Protein AF-A0A645HAE5-F1 (afdb_monomer)

Sequence (134 aa):
MVEYVTSGQFDEKVDAVSSVIDSYVQNDTTSFDGYDAFKTGVEALKTFASLRAESVSGQLDGSIPSTEEEQADSDALIDASVLNLSELGAMGGGNHQGGNDGFGGGGMPSRGDQETMPFGEATSAPGSDDSQNP

pLDDT: mean 76.99, std 26.67, range [28.22, 98.56]

Mean predicted aligned error: 15.04 Å

Organism: NCBI:txid1076179

Structure (mmCIF, N/CA/C/O backbone):
data_AF-A0A645HAE5-F1
#
_entry.id   AF-A0A645HAE5-F1
#
loop_
_atom_site.group_PDB
_atom_site.id
_atom_site.type_symbol
_atom_site.label_atom_id
_atom_site.label_alt_id
_atom_site.label_comp_id
_atom_site.label_asym_id
_atom_site.label_entity_id
_atom_site.label_seq_id
_atom_site.pdbx_PDB_ins_code
_atom_site.Cartn_x
_atom_site.Cartn_y
_atom_site.Cartn_z
_atom_site.occupancy
_atom_site.B_iso_or_equiv
_atom_site.auth_seq_id
_atom_site.auth_comp_id
_atom_site.auth_asym_id
_atom_site.auth_atom_id
_atom_site.pdbx_PDB_model_num
ATOM 1 N N . MET A 1 1 ? 7.232 -12.596 -3.031 1.00 84.44 1 MET A N 1
ATOM 2 C CA . MET A 1 1 ? 6.397 -11.376 -3.082 1.00 84.44 1 MET A CA 1
ATOM 3 C C . MET A 1 1 ? 5.346 -11.506 -4.167 1.00 84.44 1 MET A C 1
ATOM 5 O O . MET A 1 1 ? 4.198 -11.648 -3.788 1.00 84.44 1 MET A O 1
ATOM 9 N N . VAL A 1 2 ? 5.732 -11.518 -5.454 1.00 95.06 2 VAL A N 1
ATOM 10 C CA . VAL A 1 2 ? 4.798 -11.580 -6.599 1.00 95.06 2 VAL A CA 1
ATOM 11 C C . VAL A 1 2 ? 3.753 -12.677 -6.406 1.00 95.06 2 VAL A C 1
ATOM 13 O O . VAL A 1 2 ? 2.587 -12.357 -6.253 1.00 95.06 2 VAL A O 1
ATOM 16 N N . GLU A 1 3 ? 4.179 -13.932 -6.233 1.00 96.44 3 GLU A N 1
ATOM 17 C CA . GLU A 1 3 ? 3.265 -15.065 -6.014 1.00 96.44 3 GLU A CA 1
ATOM 18 C C . GLU A 1 3 ? 2.313 -14.873 -4.820 1.00 96.44 3 GLU A C 1
ATOM 20 O O . GLU A 1 3 ? 1.136 -15.206 -4.900 1.00 96.44 3 GLU A O 1
ATOM 25 N N . TYR A 1 4 ? 2.789 -14.305 -3.710 1.00 97.81 4 TYR A N 1
ATOM 26 C CA . TYR A 1 4 ? 1.968 -14.084 -2.515 1.00 97.81 4 TYR A CA 1
ATOM 27 C C . TYR A 1 4 ? 0.875 -13.027 -2.739 1.00 97.81 4 TYR A C 1
ATOM 29 O O . TYR A 1 4 ? -0.230 -13.173 -2.227 1.00 97.81 4 TYR A O 1
ATOM 37 N N . VAL A 1 5 ? 1.170 -11.990 -3.527 1.00 97.25 5 VAL A N 1
ATOM 38 C CA . VAL A 1 5 ? 0.200 -10.945 -3.882 1.00 97.25 5 VAL A CA 1
ATOM 39 C C . VAL A 1 5 ? -0.757 -11.447 -4.964 1.00 97.25 5 VAL A C 1
ATOM 41 O O . VAL A 1 5 ? -1.967 -11.403 -4.780 1.00 97.25 5 VAL A O 1
ATOM 44 N N . THR A 1 6 ? -0.239 -12.012 -6.059 1.00 94.06 6 THR A N 1
ATOM 45 C CA . THR A 1 6 ? -1.054 -12.429 -7.212 1.00 94.06 6 THR A CA 1
ATOM 46 C C . THR A 1 6 ? -1.904 -13.672 -6.946 1.00 94.06 6 THR A C 1
ATOM 48 O O . THR A 1 6 ? -2.859 -13.919 -7.675 1.00 94.06 6 THR A O 1
ATOM 51 N N . SER A 1 7 ? -1.579 -14.472 -5.923 1.00 96.94 7 SER A N 1
ATOM 52 C CA . SER A 1 7 ? -2.417 -15.603 -5.488 1.00 96.94 7 SER A CA 1
ATOM 53 C C . SER A 1 7 ? -3.624 -15.191 -4.638 1.00 96.94 7 SER A C 1
ATOM 55 O O . SER A 1 7 ? -4.424 -16.056 -4.296 1.00 96.94 7 SER A O 1
ATOM 57 N N . GLY A 1 8 ? -3.754 -13.911 -4.269 1.00 96.69 8 GLY A N 1
ATOM 58 C CA . GLY A 1 8 ? -4.821 -13.408 -3.394 1.00 96.69 8 GLY A CA 1
ATOM 59 C C . GLY A 1 8 ? -4.556 -13.591 -1.895 1.00 96.69 8 GLY A C 1
ATOM 60 O O . GLY A 1 8 ? -5.244 -12.990 -1.076 1.00 96.69 8 GLY A O 1
ATOM 61 N N . GLN A 1 9 ? -3.515 -14.338 -1.508 1.00 98.12 9 GLN A N 1
ATOM 62 C CA . GLN A 1 9 ? -3.178 -14.561 -0.095 1.00 98.12 9 GLN A CA 1
ATOM 63 C C . GLN A 1 9 ? -2.845 -13.258 0.651 1.00 98.12 9 GLN A C 1
ATOM 65 O O . GLN A 1 9 ? -3.113 -13.146 1.848 1.00 98.12 9 GLN A O 1
ATOM 70 N N . PHE A 1 10 ? -2.258 -12.270 -0.034 1.00 98.31 10 PHE A N 1
ATOM 71 C CA . PHE A 1 10 ? -2.036 -10.944 0.543 1.00 98.31 10 PHE A CA 1
ATOM 72 C C . PHE A 1 10 ? -3.355 -10.253 0.907 1.00 98.31 10 PHE A C 1
ATOM 74 O O . PHE A 1 10 ? -3.504 -9.823 2.051 1.00 98.31 10 PHE A O 1
ATOM 81 N N . ASP A 1 11 ? -4.310 -10.200 -0.021 1.00 98.25 11 ASP A N 1
ATOM 82 C CA . ASP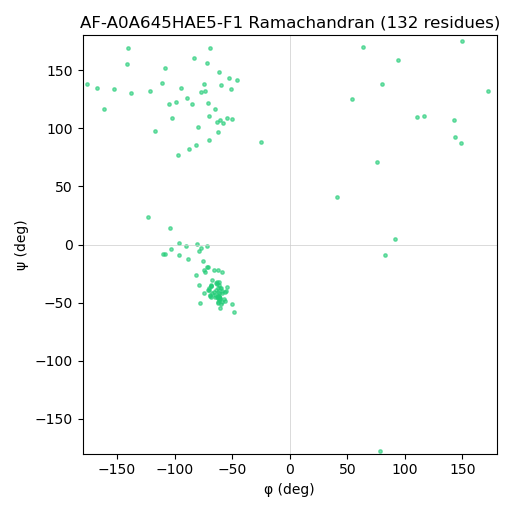 A 1 11 ? -5.610 -9.555 0.184 1.00 98.25 11 ASP A CA 1
ATOM 83 C C . ASP A 1 11 ? -6.390 -10.247 1.302 1.00 98.25 11 ASP A C 1
ATOM 85 O O . ASP A 1 11 ? -6.839 -9.585 2.236 1.00 98.25 11 ASP A O 1
ATOM 89 N N . GLU A 1 12 ? -6.436 -11.583 1.294 1.00 98.56 12 GLU A N 1
ATOM 90 C CA . GLU A 1 12 ? -7.048 -12.375 2.367 1.00 98.56 12 GLU A CA 1
ATOM 91 C C . GLU A 1 12 ? -6.426 -12.061 3.732 1.00 98.56 12 GLU A C 1
ATOM 93 O O . GLU A 1 12 ? -7.121 -11.955 4.747 1.00 98.56 12 GLU A O 1
ATOM 98 N N . LYS A 1 13 ? -5.100 -11.891 3.777 1.00 98.56 13 LYS A N 1
ATOM 99 C CA . LYS A 1 13 ? -4.399 -11.554 5.014 1.00 98.56 13 LYS A CA 1
ATOM 100 C C . LYS A 1 13 ? -4.715 -10.136 5.475 1.00 98.56 13 LYS A C 1
ATOM 102 O O . LYS A 1 13 ? -4.919 -9.938 6.676 1.00 98.56 13 LYS A O 1
ATOM 107 N N . VAL A 1 14 ? -4.740 -9.170 4.558 1.00 98.38 14 VAL A N 1
ATOM 108 C CA . VAL A 1 14 ? -5.104 -7.777 4.844 1.00 98.38 14 VAL A CA 1
ATOM 109 C C . VAL A 1 14 ? -6.540 -7.707 5.351 1.00 98.38 14 VAL A C 1
ATOM 111 O O . VAL A 1 14 ? -6.777 -7.064 6.371 1.00 98.38 14 VAL A O 1
ATOM 114 N N . ASP A 1 15 ? -7.472 -8.424 4.728 1.00 98.44 15 ASP A N 1
ATOM 115 C CA . ASP A 1 15 ? -8.873 -8.481 5.146 1.00 98.44 15 ASP A CA 1
ATOM 116 C C . ASP A 1 15 ? -9.029 -9.128 6.519 1.00 98.44 15 ASP A C 1
ATOM 118 O O . ASP A 1 15 ? -9.709 -8.582 7.390 1.00 98.44 15 ASP A O 1
ATOM 122 N N . ALA A 1 16 ? -8.343 -10.247 6.760 1.00 98.56 16 ALA A N 1
ATOM 123 C CA . ALA A 1 16 ? -8.369 -10.920 8.052 1.00 98.56 16 ALA A CA 1
ATOM 124 C C . ALA A 1 16 ? -7.843 -10.015 9.176 1.00 98.56 16 ALA A C 1
ATOM 126 O O . ALA A 1 16 ? -8.460 -9.920 10.235 1.00 98.56 16 ALA A O 1
ATOM 127 N N . VAL A 1 17 ? -6.714 -9.332 8.959 1.00 98.19 17 VAL A N 1
ATOM 128 C CA . VAL A 1 17 ? -6.145 -8.416 9.960 1.00 98.19 17 VAL A CA 1
ATOM 129 C C . VAL A 1 17 ? -7.039 -7.193 10.150 1.00 98.19 17 VAL A C 1
ATOM 131 O O . VAL A 1 17 ? -7.338 -6.841 11.290 1.00 98.19 17 VAL A O 1
ATOM 134 N N . SER A 1 18 ? -7.514 -6.590 9.060 1.00 97.50 18 SER A N 1
ATOM 135 C CA . SER A 1 18 ? -8.411 -5.430 9.101 1.00 97.50 18 SER A CA 1
ATOM 136 C C . SER A 1 18 ? -9.695 -5.750 9.858 1.00 97.50 18 SER A C 1
ATOM 138 O O . SER A 1 18 ? -10.113 -4.971 10.706 1.00 97.50 18 SER A O 1
ATOM 140 N N . SER A 1 19 ? -10.272 -6.935 9.639 1.00 97.81 19 SER A N 1
ATOM 141 C CA . SER A 1 19 ? -11.458 -7.398 10.360 1.00 97.81 19 SER A CA 1
ATOM 142 C C . SER A 1 19 ? -11.215 -7.591 11.858 1.00 97.81 19 SER A C 1
ATOM 144 O O . SER A 1 19 ? -12.141 -7.389 12.640 1.00 97.81 19 SER A O 1
ATOM 146 N N . VAL A 1 20 ? -10.009 -7.994 12.272 1.00 98.25 20 VAL A N 1
ATOM 147 C CA . VAL A 1 20 ? -9.673 -8.170 13.696 1.00 98.25 20 VAL A CA 1
ATOM 148 C C . VAL A 1 20 ? -9.634 -6.827 14.426 1.00 98.25 20 VAL A C 1
ATOM 150 O O . VAL A 1 20 ? -10.028 -6.758 15.589 1.00 98.25 20 VAL A O 1
ATOM 153 N N . ILE A 1 21 ? -9.174 -5.766 13.759 1.00 96.38 21 ILE A N 1
ATOM 154 C CA . ILE A 1 21 ? -9.031 -4.435 14.366 1.00 96.38 21 ILE A CA 1
ATOM 155 C C . ILE A 1 21 ? -10.213 -3.496 14.096 1.00 96.38 21 ILE A C 1
ATOM 157 O O . ILE A 1 21 ? -10.291 -2.441 14.716 1.00 96.38 21 ILE A O 1
ATOM 161 N N . ASP A 1 22 ? -11.139 -3.875 13.214 1.00 96.62 22 ASP A N 1
ATOM 162 C CA . ASP A 1 22 ? -12.212 -3.021 12.691 1.00 96.62 22 ASP A CA 1
ATOM 163 C C . ASP A 1 22 ? -13.000 -2.290 13.787 1.00 96.62 22 ASP A C 1
ATOM 165 O O . ASP A 1 22 ? -13.093 -1.063 13.780 1.00 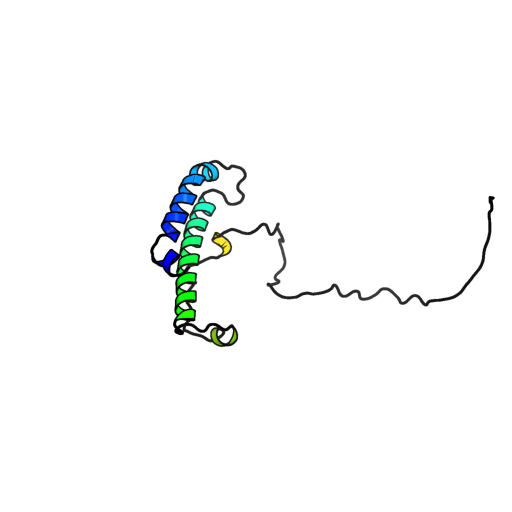96.62 22 ASP A O 1
ATOM 169 N N . SER A 1 23 ? -13.479 -3.027 14.794 1.00 96.25 23 SER A N 1
ATOM 170 C CA . SER A 1 23 ? -14.252 -2.449 15.898 1.00 96.25 23 SER A CA 1
ATOM 171 C C . SER A 1 23 ? -13.418 -1.532 16.790 1.00 96.25 23 SER A C 1
ATOM 173 O O . SER A 1 23 ? -13.944 -0.569 17.343 1.00 96.25 23 SER A O 1
ATOM 175 N N . TYR A 1 24 ? -12.121 -1.798 16.933 1.00 95.00 24 TYR A N 1
ATOM 176 C CA . TYR A 1 24 ? -11.232 -0.942 17.711 1.00 95.00 24 TYR A CA 1
ATOM 177 C C . TYR A 1 24 ? -11.022 0.391 17.000 1.00 95.00 24 TYR A C 1
ATOM 179 O O . TYR A 1 24 ? -11.143 1.430 17.636 1.00 95.00 24 TYR A O 1
ATOM 187 N N . VAL A 1 25 ? -10.796 0.364 15.684 1.00 94.62 25 VAL A N 1
ATOM 188 C CA . VAL A 1 25 ? -10.639 1.580 14.876 1.00 94.62 25 VAL A CA 1
ATOM 189 C C . VAL A 1 25 ? -11.949 2.364 14.804 1.00 94.62 25 VAL A C 1
ATOM 191 O O . VAL A 1 25 ? -11.943 3.583 14.942 1.00 94.62 25 VAL A O 1
ATOM 194 N N . GLN A 1 26 ? -13.087 1.682 14.643 1.00 95.38 26 GLN A N 1
ATOM 195 C CA . GLN A 1 26 ? -14.399 2.328 14.581 1.00 95.38 26 GLN A CA 1
ATOM 196 C C . GLN A 1 26 ? -14.751 3.085 15.870 1.00 95.38 26 GLN A C 1
ATOM 198 O O . GLN A 1 26 ? -15.409 4.123 15.818 1.00 95.38 26 GLN A O 1
ATOM 203 N N . ASN A 1 27 ? -14.330 2.566 17.025 1.00 95.25 27 ASN A N 1
ATOM 204 C CA . ASN A 1 27 ? -14.633 3.152 18.331 1.00 95.25 27 ASN A CA 1
ATOM 205 C C . ASN A 1 27 ? -13.515 4.064 18.866 1.00 95.25 27 ASN A C 1
ATOM 207 O O . ASN A 1 27 ? -13.646 4.599 19.969 1.00 95.25 27 ASN A O 1
ATOM 211 N N . ASP A 1 28 ? -12.425 4.253 18.118 1.00 92.81 28 ASP A N 1
ATOM 212 C CA . ASP A 1 28 ? -11.316 5.107 18.532 1.00 92.81 28 ASP A CA 1
ATOM 213 C C . ASP A 1 28 ? -11.636 6.590 18.293 1.00 92.81 28 ASP A C 1
ATOM 215 O O . ASP A 1 28 ? -11.511 7.120 17.189 1.00 92.81 28 ASP A O 1
ATOM 219 N N . THR A 1 29 ? -12.008 7.293 19.364 1.00 88.94 29 THR A N 1
ATOM 220 C CA . THR A 1 29 ? -12.281 8.739 19.332 1.00 88.94 29 THR A CA 1
ATOM 221 C C . THR A 1 29 ? -11.018 9.605 19.302 1.00 88.94 29 THR A C 1
ATOM 223 O O . THR A 1 29 ? -11.127 10.829 19.294 1.00 88.94 29 THR A O 1
ATOM 226 N N . THR A 1 30 ? -9.830 9.001 19.372 1.00 87.69 30 THR A N 1
ATOM 227 C CA . THR A 1 30 ? -8.531 9.692 19.346 1.00 87.69 30 THR A CA 1
ATOM 228 C C . THR A 1 30 ? -7.818 9.591 17.998 1.00 87.69 30 THR A C 1
ATOM 230 O O . THR A 1 30 ? -6.779 10.225 17.816 1.00 87.69 30 THR A O 1
ATOM 233 N N . SER A 1 31 ? -8.384 8.840 17.048 1.00 84.38 31 SER A N 1
ATOM 234 C CA . SER A 1 31 ? -7.879 8.743 15.678 1.00 84.38 31 SER A CA 1
ATOM 235 C C . SER A 1 31 ? -7.854 10.112 14.988 1.00 84.38 31 SER A C 1
ATOM 237 O O . SER A 1 31 ? -8.800 10.893 15.096 1.00 84.38 31 SER A O 1
ATOM 239 N N . PHE A 1 32 ? -6.772 10.391 14.259 1.00 73.38 32 PHE A N 1
ATOM 240 C CA . PHE A 1 32 ? -6.587 11.651 13.535 1.00 73.38 32 PHE A CA 1
ATOM 241 C C . PHE A 1 32 ? -7.443 11.737 12.262 1.00 73.38 32 PHE A C 1
ATOM 243 O O . PHE A 1 32 ? -8.040 12.781 12.015 1.00 73.38 32 PHE A O 1
ATOM 250 N N . ASP A 1 33 ? -7.539 10.643 11.497 1.00 81.88 33 ASP A N 1
ATOM 251 C CA . ASP A 1 33 ? -8.219 10.610 10.188 1.00 81.88 33 ASP A CA 1
ATOM 252 C C . ASP A 1 33 ? -9.553 9.831 10.207 1.00 81.88 33 ASP A C 1
ATOM 254 O O . ASP A 1 33 ? -10.333 9.879 9.256 1.00 81.88 33 ASP A O 1
ATOM 258 N N . GLY A 1 34 ? -9.861 9.139 11.311 1.00 90.12 34 GLY A N 1
ATOM 259 C CA . GLY A 1 34 ? -11.126 8.428 11.510 1.00 90.12 34 GLY A CA 1
ATOM 260 C C . GLY A 1 34 ? -11.236 7.069 10.799 1.00 90.12 34 GLY A C 1
ATOM 261 O O . GLY A 1 34 ? -10.297 6.567 10.184 1.00 90.12 34 GLY A O 1
ATOM 262 N N . TYR A 1 35 ? -12.408 6.439 10.930 1.00 94.56 35 TYR A N 1
ATOM 263 C CA . TYR A 1 35 ? -12.664 5.072 10.451 1.00 94.56 35 TYR A CA 1
ATOM 264 C C . TYR A 1 35 ? -12.706 4.954 8.920 1.00 94.56 35 TYR A C 1
ATOM 266 O O . TYR A 1 35 ? -12.162 4.002 8.364 1.00 94.56 35 TYR A O 1
ATOM 274 N N . ASP A 1 36 ? -13.294 5.929 8.223 1.00 94.50 36 ASP A N 1
ATOM 275 C CA . ASP A 1 36 ? -13.372 5.898 6.757 1.00 94.50 36 ASP A CA 1
ATOM 276 C C . ASP A 1 36 ? -11.978 5.9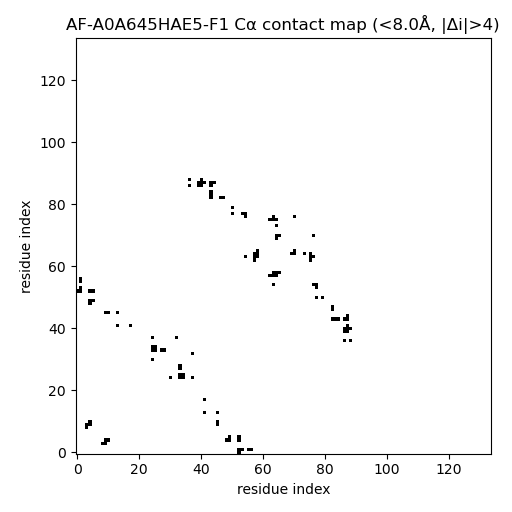70 6.122 1.00 94.50 36 ASP A C 1
ATOM 278 O O . ASP A 1 36 ? -11.691 5.226 5.187 1.00 94.50 36 ASP A O 1
ATOM 282 N N . ALA A 1 37 ? -11.075 6.785 6.679 1.00 93.56 37 ALA A N 1
ATOM 283 C CA . ALA A 1 37 ? -9.688 6.852 6.226 1.00 93.56 37 ALA A CA 1
ATOM 284 C C . ALA A 1 37 ? -8.956 5.516 6.403 1.00 93.56 37 ALA A C 1
ATOM 286 O O . ALA A 1 37 ? -8.199 5.114 5.524 1.00 93.56 37 ALA A O 1
ATOM 287 N N . PHE A 1 38 ? -9.229 4.780 7.485 1.00 94.81 38 PHE A N 1
ATOM 288 C CA . PHE A 1 38 ? -8.721 3.418 7.647 1.00 94.81 38 PHE A CA 1
ATOM 289 C C . PHE A 1 38 ? -9.219 2.486 6.534 1.00 94.81 38 PHE A C 1
ATOM 291 O O . PHE A 1 38 ? -8.415 1.770 5.939 1.00 94.81 38 PHE A O 1
ATOM 298 N N . LYS A 1 39 ? -10.519 2.507 6.210 1.00 96.69 39 LYS A N 1
ATOM 299 C CA . LYS A 1 39 ? -11.076 1.672 5.131 1.00 96.69 39 LYS A CA 1
ATOM 300 C C . LYS A 1 39 ? -10.468 2.025 3.775 1.00 96.69 39 LYS A C 1
ATOM 302 O O . LYS A 1 39 ? -10.069 1.119 3.049 1.00 96.69 39 LYS A O 1
ATOM 307 N N . THR A 1 40 ? -10.340 3.313 3.469 1.00 96.75 40 THR A N 1
ATOM 308 C CA . THR A 1 40 ? -9.677 3.784 2.247 1.00 96.75 40 THR A CA 1
ATOM 309 C C . THR A 1 40 ? -8.213 3.344 2.210 1.00 96.75 40 THR A C 1
ATOM 311 O O . THR A 1 40 ? -7.767 2.798 1.205 1.00 96.75 40 THR A O 1
ATOM 314 N N . GLY A 1 41 ? -7.479 3.481 3.316 1.00 96.19 41 GLY A N 1
ATOM 315 C CA . GLY A 1 41 ? -6.082 3.057 3.406 1.00 96.19 41 GLY A CA 1
ATOM 316 C C . GLY A 1 41 ? -5.882 1.552 3.227 1.00 96.19 41 GLY A C 1
ATOM 317 O O . GLY A 1 41 ? -4.901 1.134 2.614 1.00 96.19 41 GLY A O 1
ATOM 318 N N . VAL A 1 42 ? -6.825 0.726 3.689 1.00 97.62 42 VAL A N 1
ATOM 319 C CA . VAL A 1 42 ? -6.814 -0.727 3.448 1.00 97.62 42 VAL A CA 1
ATOM 320 C C . VAL A 1 42 ? -6.927 -1.044 1.954 1.00 97.62 42 VAL A C 1
ATOM 322 O O . VAL A 1 42 ? -6.162 -1.864 1.447 1.00 97.62 42 VAL A O 1
ATOM 325 N N . GLU A 1 43 ? -7.828 -0.382 1.230 1.00 97.94 43 GLU A N 1
ATOM 326 C CA . GLU A 1 43 ? -7.985 -0.586 -0.218 1.00 97.94 43 GLU A CA 1
ATOM 327 C C . GLU A 1 43 ? -6.801 -0.018 -1.018 1.00 97.94 43 GLU A C 1
ATOM 329 O O . GLU A 1 43 ? -6.298 -0.666 -1.944 1.00 97.94 43 GLU A O 1
ATOM 334 N N . ALA A 1 44 ? -6.277 1.143 -0.615 1.00 97.44 44 ALA A N 1
ATOM 335 C CA . ALA A 1 44 ? -5.065 1.716 -1.192 1.00 97.44 44 ALA A CA 1
ATOM 336 C C . ALA A 1 44 ? -3.853 0.787 -0.996 1.00 97.44 44 ALA A C 1
ATOM 338 O O . ALA A 1 44 ? -3.041 0.628 -1.908 1.00 97.44 44 ALA A O 1
ATOM 339 N N . LEU A 1 45 ? -3.747 0.108 0.154 1.00 97.44 45 LEU A N 1
ATOM 340 C CA . LEU A 1 45 ? -2.672 -0.847 0.439 1.00 97.44 45 LEU A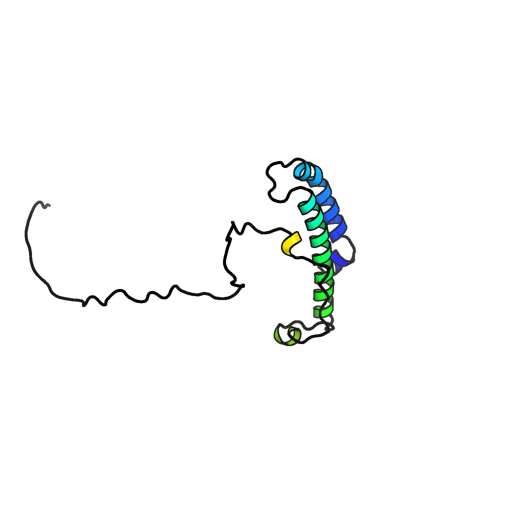 CA 1
ATOM 341 C C . LEU A 1 45 ? -2.723 -2.069 -0.486 1.00 97.44 45 LEU A C 1
ATOM 343 O O . LEU A 1 45 ? -1.682 -2.482 -1.003 1.00 97.44 45 LEU A O 1
ATOM 347 N N . LYS A 1 46 ? -3.916 -2.629 -0.720 1.00 98.00 46 LYS A N 1
ATOM 348 C CA . LYS A 1 46 ? -4.117 -3.729 -1.681 1.00 98.00 46 LYS A CA 1
ATOM 349 C C . LYS A 1 46 ? -3.744 -3.302 -3.095 1.00 98.00 46 LYS A C 1
ATOM 351 O O . LYS A 1 46 ? -2.950 -3.970 -3.758 1.00 98.00 46 LYS A O 1
ATOM 356 N N . THR A 1 47 ? -4.230 -2.135 -3.513 1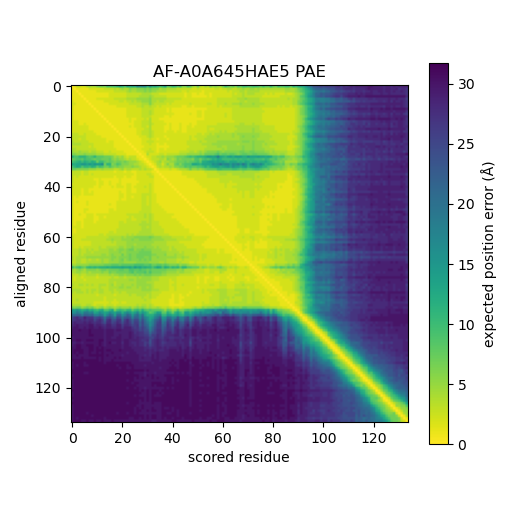.00 98.00 47 THR A N 1
ATOM 357 C CA . THR A 1 47 ? -3.937 -1.558 -4.832 1.00 98.00 47 THR A CA 1
ATOM 358 C C . THR A 1 47 ? -2.435 -1.355 -5.026 1.00 98.00 47 THR A C 1
ATOM 360 O O . THR A 1 47 ? -1.865 -1.823 -6.011 1.00 98.00 47 THR A O 1
ATOM 363 N N . PHE A 1 48 ? -1.763 -0.735 -4.053 1.00 97.69 48 PHE A N 1
ATOM 364 C CA . PHE A 1 48 ? -0.313 -0.558 -4.066 1.00 97.69 48 PHE A CA 1
ATOM 365 C C . PHE A 1 48 ? 0.431 -1.890 -4.192 1.00 97.69 48 PHE A C 1
ATOM 367 O O . PHE A 1 48 ? 1.326 -2.020 -5.029 1.00 97.69 48 PHE A O 1
ATOM 374 N N . ALA A 1 49 ? 0.072 -2.888 -3.378 1.00 97.75 49 ALA A N 1
ATOM 375 C CA . ALA A 1 49 ? 0.733 -4.186 -3.401 1.00 97.75 49 ALA A CA 1
ATOM 376 C C . ALA A 1 49 ? 0.583 -4.874 -4.765 1.00 97.75 49 ALA A C 1
ATOM 378 O O . ALA A 1 49 ? 1.570 -5.407 -5.278 1.00 97.75 49 ALA A O 1
ATOM 379 N N . SER A 1 50 ? -0.610 -4.810 -5.365 1.00 97.75 50 SER A N 1
ATOM 380 C CA . SER A 1 50 ? -0.890 -5.353 -6.698 1.00 97.75 50 SER A CA 1
ATOM 381 C C . SER A 1 50 ? -0.031 -4.689 -7.775 1.00 97.75 50 SER A C 1
ATOM 383 O O . SER A 1 50 ? 0.727 -5.375 -8.463 1.00 97.75 50 SER A O 1
ATOM 385 N N . LEU A 1 51 ? -0.067 -3.354 -7.870 1.00 97.88 51 LEU A N 1
ATOM 386 C CA . LEU A 1 51 ? 0.728 -2.599 -8.848 1.00 97.88 51 LEU A CA 1
ATOM 387 C C . LEU A 1 51 ? 2.228 -2.842 -8.656 1.00 97.88 51 LEU A C 1
ATOM 389 O O . LEU A 1 51 ? 2.992 -2.965 -9.616 1.00 97.88 51 LEU A O 1
ATOM 393 N N . ARG A 1 52 ? 2.678 -2.965 -7.401 1.00 97.12 52 ARG A N 1
ATOM 394 C CA . ARG A 1 52 ? 4.083 -3.250 -7.125 1.00 97.12 52 ARG A CA 1
ATOM 395 C C . ARG A 1 52 ? 4.465 -4.671 -7.522 1.00 97.12 52 ARG A C 1
ATOM 397 O O . ARG A 1 52 ? 5.573 -4.857 -8.018 1.00 97.12 52 ARG A O 1
ATOM 404 N N . ALA A 1 53 ? 3.596 -5.658 -7.325 1.00 97.94 53 ALA A N 1
ATOM 405 C CA . ALA A 1 53 ? 3.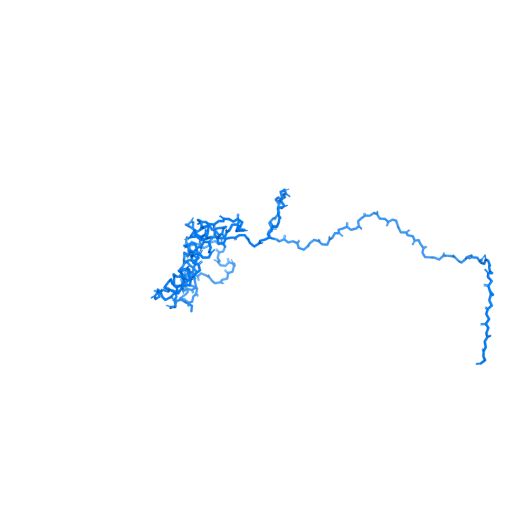842 -7.020 -7.787 1.00 97.94 53 ALA A CA 1
ATOM 406 C C . ALA A 1 53 ? 3.967 -7.078 -9.317 1.00 97.94 53 ALA A C 1
ATOM 408 O O . ALA A 1 53 ? 4.877 -7.741 -9.809 1.00 97.94 53 ALA A O 1
ATOM 409 N N . GLU A 1 54 ? 3.128 -6.339 -10.047 1.00 97.31 54 GLU A N 1
ATOM 410 C CA . GLU A 1 54 ? 3.211 -6.202 -11.506 1.00 97.31 54 GLU A CA 1
ATOM 411 C C . GLU A 1 54 ? 4.536 -5.556 -11.938 1.00 97.31 54 GLU A C 1
ATOM 413 O O . GLU A 1 54 ? 5.284 -6.130 -12.729 1.00 97.31 54 GLU A O 1
ATOM 418 N N . SER A 1 55 ? 4.893 -4.427 -11.317 1.00 97.38 55 SER A N 1
ATOM 419 C CA . SER A 1 55 ? 6.168 -3.738 -11.544 1.00 97.38 55 SER A CA 1
ATOM 420 C C . SER A 1 55 ? 7.382 -4.641 -11.277 1.00 97.38 55 SER A C 1
ATOM 422 O O . SER A 1 55 ? 8.297 -4.698 -12.095 1.00 97.38 55 SER A O 1
ATOM 424 N N . VAL A 1 56 ? 7.398 -5.372 -10.153 1.00 97.50 56 VAL A N 1
ATOM 425 C CA . VAL A 1 56 ? 8.479 -6.318 -9.823 1.00 97.50 56 VAL A CA 1
ATOM 426 C C . VAL A 1 56 ? 8.511 -7.482 -10.808 1.00 97.50 56 VAL A C 1
ATOM 428 O O . VAL A 1 56 ? 9.596 -7.900 -11.197 1.00 97.50 56 VAL A O 1
ATOM 431 N N . SER A 1 57 ? 7.354 -8.014 -11.208 1.00 97.62 57 SER A N 1
ATOM 432 C CA . SER A 1 57 ? 7.293 -9.108 -12.179 1.00 97.62 57 SER A CA 1
ATOM 433 C C . SER A 1 57 ? 7.931 -8.693 -13.502 1.00 97.62 57 SER A C 1
ATOM 435 O O . SER A 1 57 ? 8.859 -9.363 -13.946 1.00 97.62 57 SER A O 1
ATOM 437 N N . GLY A 1 58 ? 7.522 -7.546 -14.053 1.00 97.38 58 GLY A N 1
ATOM 438 C CA . GLY A 1 58 ? 8.071 -7.038 -15.310 1.00 97.38 58 GLY A CA 1
ATOM 439 C C . GLY A 1 58 ? 9.566 -6.712 -15.236 1.00 97.38 58 GLY A C 1
ATOM 440 O O . GLY A 1 58 ? 10.306 -6.891 -16.197 1.00 97.38 58 GLY A O 1
ATOM 441 N N . GLN A 1 59 ? 10.059 -6.280 -14.072 1.00 97.75 59 GLN A N 1
ATOM 442 C CA . GLN A 1 59 ? 11.498 -6.078 -13.858 1.00 97.75 59 GLN A CA 1
ATOM 443 C C . GLN A 1 59 ? 12.279 -7.401 -13.857 1.00 97.75 59 GLN A C 1
ATOM 445 O O . GLN A 1 59 ? 13.422 -7.444 -14.304 1.00 97.75 59 GLN A O 1
ATOM 450 N N . LEU A 1 60 ? 11.683 -8.480 -13.341 1.00 97.19 60 LEU A N 1
ATOM 451 C CA . LEU A 1 60 ? 12.317 -9.798 -13.269 1.00 97.19 60 LEU A CA 1
ATOM 452 C C . LEU A 1 60 ? 12.294 -10.542 -14.608 1.00 97.19 60 LEU A C 1
ATOM 454 O O . LEU A 1 60 ? 13.234 -11.282 -14.897 1.00 97.19 60 LEU A O 1
ATOM 458 N N . ASP A 1 61 ? 11.233 -10.379 -15.399 1.00 96.69 61 ASP A N 1
ATOM 459 C CA . ASP A 1 61 ? 11.112 -11.001 -16.723 1.00 96.69 61 ASP A CA 1
ATOM 460 C C . ASP A 1 61 ? 11.702 -10.147 -17.864 1.00 96.69 61 ASP A C 1
ATOM 462 O O . ASP A 1 61 ? 11.945 -10.664 -18.957 1.00 96.69 61 ASP A O 1
ATOM 466 N N . GLY A 1 62 ? 12.013 -8.877 -17.586 1.00 97.19 62 GLY A N 1
ATOM 467 C CA . GLY A 1 62 ? 12.658 -7.943 -18.504 1.00 97.19 62 GLY A CA 1
ATOM 468 C C . GLY A 1 62 ? 11.694 -7.102 -19.344 1.00 97.19 62 GLY A C 1
ATOM 469 O O . GLY A 1 62 ? 12.159 -6.357 -20.205 1.00 97.19 62 GLY A O 1
ATOM 470 N N . SER A 1 63 ? 10.378 -7.189 -19.123 1.00 97.75 63 SER A N 1
ATOM 471 C CA . SER A 1 63 ? 9.398 -6.334 -19.799 1.00 97.75 63 SER A CA 1
ATOM 472 C C . SER A 1 63 ? 9.382 -4.893 -19.277 1.00 97.75 63 SER A C 1
ATOM 474 O O . SER A 1 63 ? 8.916 -4.005 -19.986 1.00 97.75 63 SER A O 1
ATOM 476 N N . ILE A 1 64 ? 9.872 -4.654 -18.054 1.00 98.25 64 ILE A N 1
ATOM 477 C CA . ILE A 1 64 ? 9.973 -3.331 -17.425 1.00 98.25 64 ILE A CA 1
ATOM 478 C C . ILE A 1 64 ? 11.442 -3.053 -17.085 1.00 98.25 64 ILE A C 1
ATOM 480 O O . ILE A 1 64 ? 12.095 -3.901 -16.472 1.00 98.25 64 ILE A O 1
ATOM 484 N N . PRO A 1 65 ? 11.978 -1.867 -17.419 1.00 97.75 65 PRO A N 1
ATOM 485 C CA . PRO A 1 65 ? 13.340 -1.505 -17.046 1.00 97.75 65 PRO A CA 1
ATOM 486 C C . PRO A 1 65 ? 13.543 -1.477 -15.527 1.00 97.75 65 PRO A C 1
ATOM 488 O O . PRO A 1 65 ? 12.634 -1.156 -14.758 1.00 97.75 65 PRO A O 1
ATOM 491 N N . SER A 1 66 ? 14.754 -1.806 -15.076 1.00 96.81 66 SER A N 1
ATOM 492 C CA . SER A 1 66 ? 15.062 -1.990 -13.645 1.00 96.81 66 SER A CA 1
ATOM 493 C C . SER A 1 66 ? 15.955 -0.899 -13.052 1.00 96.81 66 SER A C 1
ATOM 495 O O . SER A 1 66 ? 16.125 -0.848 -11.833 1.00 96.81 66 SER A O 1
ATOM 497 N N . THR A 1 67 ? 16.499 -0.016 -13.891 1.00 96.50 67 THR A N 1
ATOM 498 C CA . THR A 1 67 ? 17.357 1.099 -13.478 1.00 96.50 67 THR A CA 1
ATOM 499 C C . THR A 1 67 ? 16.639 2.437 -13.632 1.00 96.50 67 THR A C 1
ATOM 501 O O . THR A 1 67 ? 15.771 2.590 -14.488 1.00 96.50 67 THR A O 1
ATOM 504 N N . GLU A 1 68 ? 17.006 3.419 -12.808 1.00 96.31 68 GLU A N 1
ATOM 505 C CA . GLU A 1 68 ? 16.412 4.763 -12.856 1.00 96.31 68 GLU A CA 1
ATOM 506 C C . GLU A 1 68 ? 16.601 5.429 -14.227 1.00 96.31 68 GLU A C 1
ATOM 508 O O . GLU A 1 68 ? 15.671 6.040 -14.748 1.00 96.31 68 GLU A O 1
ATOM 513 N N . GLU A 1 69 ? 17.781 5.262 -14.835 1.00 97.38 69 GLU A N 1
ATOM 514 C CA . GLU A 1 69 ? 18.101 5.812 -16.158 1.00 97.38 69 GLU A CA 1
ATOM 515 C C . GLU A 1 69 ? 17.174 5.250 -17.242 1.00 97.38 69 GLU A C 1
ATOM 517 O O . GLU A 1 69 ? 16.622 6.003 -18.037 1.00 97.38 69 GLU A O 1
ATOM 522 N N . GLU A 1 70 ? 16.944 3.935 -17.244 1.00 95.88 70 GLU A N 1
ATOM 523 C CA . GLU A 1 70 ? 16.077 3.288 -18.231 1.00 95.88 70 GLU A CA 1
ATOM 524 C C . GLU A 1 70 ? 14.582 3.563 -17.989 1.00 95.88 70 GLU A C 1
ATOM 526 O O . GLU A 1 70 ? 13.783 3.454 -18.916 1.00 95.88 70 GLU A O 1
ATOM 531 N N . GLN A 1 71 ? 14.184 3.888 -16.756 1.00 96.88 71 GLN A N 1
ATOM 532 C CA . GLN A 1 71 ? 12.789 4.168 -16.402 1.00 96.88 71 GLN A CA 1
ATOM 533 C C . GLN A 1 71 ? 12.355 5.599 -16.738 1.00 96.88 71 GLN A C 1
ATOM 535 O O . GLN A 1 71 ? 11.165 5.813 -16.955 1.00 96.88 71 GLN A O 1
ATOM 540 N N . ALA A 1 72 ? 13.284 6.560 -16.791 1.00 96.00 72 ALA A N 1
ATOM 541 C CA . ALA A 1 72 ? 12.976 7.987 -16.927 1.00 96.00 72 ALA A CA 1
ATOM 542 C C . ALA A 1 72 ? 12.092 8.328 -18.145 1.00 96.00 72 ALA A C 1
ATOM 544 O O . ALA A 1 72 ? 11.213 9.179 -18.031 1.00 96.00 72 ALA A O 1
ATOM 545 N N . ASP A 1 73 ? 12.288 7.626 -19.266 1.00 92.38 73 ASP A N 1
ATOM 546 C CA . ASP A 1 73 ? 11.577 7.848 -20.534 1.00 92.38 73 ASP A CA 1
ATOM 547 C C . ASP A 1 73 ? 10.842 6.582 -21.029 1.00 92.38 73 ASP A C 1
ATOM 549 O O . ASP A 1 73 ? 10.619 6.399 -22.227 1.00 92.38 73 ASP A O 1
ATOM 553 N N . SER A 1 74 ? 10.511 5.652 -20.125 1.00 94.31 74 SER A N 1
ATOM 554 C CA . SER A 1 74 ? 9.906 4.372 -20.503 1.00 94.31 74 SER A CA 1
ATOM 555 C C . SER A 1 74 ? 8.379 4.428 -20.562 1.00 94.31 74 SER A C 1
ATOM 557 O O . SER A 1 74 ? 7.720 4.695 -19.561 1.00 94.31 74 SER A O 1
ATOM 559 N N . ASP A 1 75 ? 7.810 4.019 -21.696 1.00 96.06 75 ASP A N 1
ATOM 560 C CA . ASP A 1 75 ? 6.369 3.757 -21.835 1.00 96.06 75 ASP A CA 1
ATOM 561 C C . ASP A 1 75 ? 5.950 2.375 -21.283 1.00 96.06 75 ASP A C 1
ATOM 563 O O . ASP A 1 75 ? 4.783 1.998 -21.363 1.00 96.06 75 ASP A O 1
ATOM 567 N N . ALA A 1 76 ? 6.892 1.586 -20.749 1.00 96.56 76 ALA A N 1
ATOM 568 C CA . ALA A 1 76 ? 6.632 0.239 -20.231 1.00 96.56 76 ALA A CA 1
ATOM 569 C C . ALA A 1 76 ? 6.256 0.216 -18.736 1.00 96.56 76 ALA A C 1
ATOM 571 O O . ALA A 1 76 ? 6.038 -0.857 -18.178 1.00 96.56 76 ALA A O 1
ATOM 572 N N . LEU A 1 77 ? 6.222 1.372 -18.062 1.00 97.44 77 LEU A N 1
ATOM 573 C CA . LEU A 1 77 ? 5.910 1.448 -16.635 1.00 97.44 77 LEU A CA 1
ATOM 574 C C . LEU A 1 77 ? 4.428 1.170 -16.353 1.00 97.44 77 LEU A C 1
ATOM 576 O O . LEU A 1 77 ? 3.557 1.367 -17.196 1.00 97.44 77 LEU A O 1
ATOM 580 N N . ILE A 1 78 ? 4.150 0.741 -15.123 1.00 97.44 78 ILE A N 1
ATOM 581 C CA . ILE A 1 78 ? 2.786 0.484 -14.660 1.00 97.44 78 ILE A CA 1
ATOM 582 C C . ILE A 1 78 ? 2.057 1.808 -14.419 1.00 97.44 78 ILE A C 1
ATOM 584 O O . ILE A 1 78 ? 2.577 2.692 -13.734 1.00 97.44 78 ILE A O 1
ATOM 588 N N . ASP A 1 79 ? 0.833 1.921 -14.935 1.00 96.12 79 ASP A N 1
ATOM 589 C CA . ASP A 1 79 ? -0.057 3.042 -14.637 1.00 96.12 79 ASP A CA 1
ATOM 590 C C . ASP A 1 79 ? -0.546 2.965 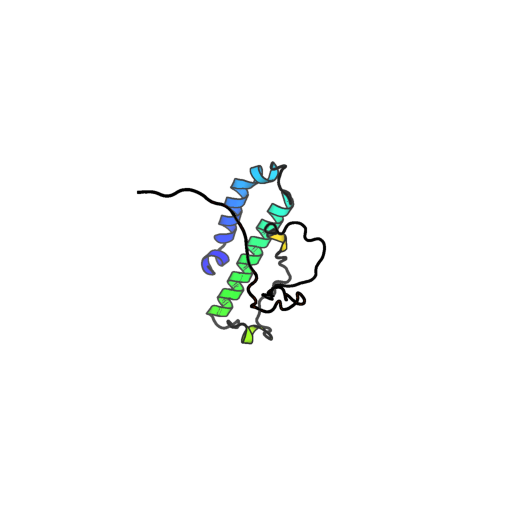-13.183 1.00 96.12 79 ASP A C 1
ATOM 592 O O . ASP A 1 79 ? -1.328 2.093 -12.806 1.00 96.12 79 ASP A O 1
ATOM 596 N N . ALA A 1 80 ? -0.080 3.905 -12.363 1.00 95.94 80 ALA A N 1
ATOM 597 C CA . ALA A 1 80 ? -0.459 4.035 -10.961 1.00 95.94 80 ALA A CA 1
ATOM 598 C C . ALA A 1 80 ? -1.445 5.188 -10.707 1.00 95.94 80 ALA A C 1
ATOM 600 O O . ALA A 1 80 ? -1.646 5.567 -9.556 1.00 95.94 80 ALA A O 1
ATOM 601 N N . SER A 1 81 ? -2.072 5.757 -11.745 1.00 95.88 81 SER A N 1
ATOM 602 C CA . SER A 1 81 ? -2.983 6.910 -11.622 1.00 95.88 81 SER A CA 1
ATOM 603 C C . SER A 1 81 ? -4.193 6.662 -10.713 1.00 95.88 81 SER A C 1
ATOM 605 O O . SER A 1 81 ? -4.753 7.606 -10.156 1.00 95.88 81 SER A O 1
ATOM 607 N N . VAL A 1 82 ? -4.573 5.396 -10.526 1.00 94.75 82 VAL A N 1
ATOM 608 C CA . VAL A 1 82 ? -5.647 4.966 -9.619 1.00 94.75 82 VAL A CA 1
ATOM 609 C C . VAL A 1 82 ? -5.255 5.005 -8.139 1.00 94.75 82 VAL A C 1
ATOM 611 O O . VAL A 1 82 ? -6.127 4.900 -7.283 1.00 94.75 82 VAL A O 1
ATOM 614 N N . LEU A 1 83 ? -3.961 5.124 -7.827 1.00 95.88 83 LEU A N 1
ATOM 615 C CA . LEU A 1 83 ? -3.436 5.064 -6.469 1.00 95.88 83 LEU A CA 1
ATOM 616 C C . LEU A 1 83 ? -3.058 6.458 -5.972 1.00 95.88 83 LEU A C 1
ATOM 618 O O . LEU A 1 83 ? -2.151 7.101 -6.500 1.00 95.88 83 LEU A O 1
ATOM 622 N N . ASN A 1 84 ? -3.674 6.880 -4.870 1.00 94.75 84 ASN A N 1
ATOM 623 C CA . ASN A 1 84 ? -3.221 8.041 -4.122 1.00 94.75 84 ASN A CA 1
ATOM 624 C C . ASN A 1 84 ? -2.458 7.600 -2.863 1.00 94.75 84 ASN A C 1
ATOM 626 O O . ASN A 1 84 ? -3.045 7.130 -1.893 1.00 94.75 84 ASN A O 1
ATOM 630 N N . LEU A 1 85 ? -1.135 7.796 -2.846 1.00 93.12 85 LEU A N 1
ATOM 631 C CA . LEU A 1 85 ? -0.292 7.376 -1.718 1.00 93.12 85 LEU A CA 1
ATOM 632 C C . LEU A 1 85 ? -0.638 8.074 -0.395 1.00 93.12 85 LEU A C 1
ATOM 634 O O . LEU A 1 85 ? -0.337 7.521 0.660 1.00 93.12 85 LEU A O 1
ATOM 638 N N . SER A 1 86 ? -1.287 9.245 -0.418 1.00 92.06 86 SER A N 1
ATOM 639 C CA . SER A 1 86 ? -1.721 9.905 0.820 1.00 92.06 86 SER A CA 1
ATOM 640 C C . SER A 1 86 ? -2.795 9.110 1.570 1.00 92.06 86 SER A C 1
ATOM 642 O O . SER A 1 86 ? -2.962 9.298 2.770 1.00 92.06 86 SER A O 1
ATOM 644 N N . GLU A 1 87 ? -3.527 8.230 0.881 1.00 93.56 87 GLU A N 1
ATOM 645 C CA . GLU A 1 87 ? -4.573 7.386 1.475 1.00 93.56 87 GLU A CA 1
ATOM 646 C C . GLU A 1 87 ? -4.006 6.288 2.379 1.00 93.56 87 GLU A C 1
ATOM 648 O O . GLU A 1 87 ? -4.704 5.804 3.263 1.00 93.56 87 GLU A O 1
ATOM 653 N N . LEU A 1 88 ? -2.720 5.945 2.235 1.00 91.94 88 LEU A N 1
ATOM 654 C CA . LEU A 1 88 ? -2.009 5.051 3.160 1.00 91.94 88 LEU A CA 1
ATOM 655 C C . LEU A 1 88 ? -1.715 5.709 4.522 1.00 91.94 88 LEU A C 1
ATOM 657 O O . LEU A 1 88 ? -1.148 5.069 5.410 1.00 91.94 88 LEU A O 1
ATOM 661 N N . GLY A 1 89 ? -2.105 6.974 4.686 1.00 84.88 89 GLY A N 1
ATOM 662 C CA . GLY A 1 89 ? -1.867 7.787 5.866 1.00 84.88 89 GLY A CA 1
ATOM 663 C C . GLY A 1 89 ? -0.598 8.628 5.750 1.00 84.88 89 GLY A C 1
ATOM 664 O O . GLY A 1 89 ? 0.326 8.339 4.988 1.00 84.88 89 GLY A O 1
ATOM 665 N N . ALA A 1 90 ? -0.540 9.689 6.549 1.00 75.62 90 ALA A N 1
ATOM 666 C CA . ALA A 1 90 ? 0.653 10.507 6.701 1.00 75.62 90 ALA A CA 1
ATOM 667 C C . ALA A 1 90 ? 1.393 10.089 7.976 1.00 75.62 90 ALA A C 1
ATOM 669 O O . ALA A 1 90 ? 0.852 10.162 9.079 1.00 75.62 90 ALA A O 1
ATOM 670 N N . MET A 1 91 ? 2.662 9.690 7.863 1.00 65.31 91 MET A N 1
ATOM 671 C CA . MET A 1 91 ? 3.515 9.541 9.043 1.00 65.31 91 MET A CA 1
ATOM 672 C C . MET A 1 91 ? 3.833 10.925 9.614 1.00 65.31 91 MET A C 1
ATOM 674 O O . MET A 1 91 ? 4.818 11.534 9.219 1.00 65.31 91 MET A O 1
ATOM 678 N N . GLY A 1 92 ? 2.989 11.419 10.526 1.00 55.56 92 GLY A N 1
ATOM 679 C CA . GLY A 1 92 ? 3.337 12.391 11.569 1.00 55.56 92 GLY A CA 1
ATOM 680 C C . GLY A 1 92 ? 4.260 13.545 11.162 1.00 55.56 92 GLY A C 1
ATOM 681 O O . GLY A 1 92 ? 5.145 13.913 11.931 1.00 55.56 92 GLY A O 1
ATOM 682 N N . GLY A 1 93 ? 4.076 14.125 9.978 1.00 47.28 93 GLY A N 1
ATOM 683 C CA . GLY A 1 93 ? 4.665 15.407 9.624 1.00 47.28 93 GLY A CA 1
ATOM 684 C C . GLY A 1 93 ? 3.781 16.483 10.226 1.00 47.28 93 GLY A C 1
ATOM 685 O O . GLY A 1 93 ? 2.847 16.934 9.570 1.00 47.28 93 GLY A O 1
ATOM 686 N N . GLY A 1 94 ? 4.014 16.830 11.496 1.00 41.31 94 GLY A N 1
ATOM 687 C CA . GLY A 1 94 ? 3.262 17.885 12.175 1.00 41.31 94 GLY A CA 1
ATOM 688 C C . GLY A 1 94 ? 3.140 19.125 11.292 1.00 41.31 94 GLY A C 1
ATOM 689 O O . GLY A 1 94 ? 4.091 19.449 10.584 1.00 41.31 94 GLY A O 1
ATOM 690 N N . ASN A 1 95 ? 1.971 19.769 11.328 1.00 41.69 95 ASN A N 1
ATOM 691 C CA . ASN A 1 95 ? 1.620 21.007 10.631 1.00 41.69 95 ASN A CA 1
ATOM 692 C C . ASN A 1 95 ? 2.827 21.901 10.294 1.00 41.69 95 ASN A C 1
ATOM 694 O O . ASN A 1 95 ? 3.141 22.835 11.029 1.00 41.69 95 ASN A O 1
ATOM 698 N N . HIS A 1 96 ? 3.444 21.685 9.136 1.00 40.22 96 HIS A N 1
ATOM 699 C CA . HIS A 1 96 ? 4.205 22.721 8.455 1.00 40.22 96 HIS A CA 1
ATOM 700 C C . HIS A 1 96 ? 3.262 23.303 7.415 1.00 40.22 96 HIS A C 1
ATOM 702 O O . HIS A 1 96 ? 3.282 22.984 6.229 1.00 40.22 96 HIS A O 1
ATOM 708 N N . GLN A 1 97 ? 2.355 24.137 7.920 1.00 46.38 97 GLN A N 1
ATOM 709 C CA . GLN A 1 97 ? 1.642 25.094 7.101 1.00 46.38 97 GLN A CA 1
ATOM 710 C C . GLN A 1 97 ? 2.701 26.045 6.516 1.00 46.38 97 GLN A C 1
ATOM 712 O O . GLN A 1 97 ? 3.137 26.979 7.182 1.00 46.38 97 GLN A O 1
ATOM 717 N N . GLY A 1 98 ? 3.134 25.778 5.284 1.00 42.53 98 GLY A N 1
ATOM 718 C CA . GLY A 1 98 ? 3.940 26.696 4.479 1.00 42.53 98 GLY A CA 1
ATOM 719 C C . GLY A 1 98 ? 5.336 26.181 4.143 1.00 42.53 98 GLY A C 1
ATOM 720 O O . GLY A 1 98 ? 6.216 26.154 4.994 1.00 42.53 98 GLY A O 1
ATOM 721 N N . GLY A 1 99 ? 5.543 25.863 2.866 1.00 34.78 99 GLY A N 1
ATOM 722 C CA . GLY A 1 99 ? 6.873 25.664 2.298 1.00 34.78 99 GLY A CA 1
ATOM 723 C C . GLY A 1 99 ? 6.892 24.556 1.262 1.00 34.78 99 GLY A C 1
ATOM 724 O O . GLY A 1 99 ? 7.059 23.393 1.596 1.00 34.78 99 GLY A O 1
ATOM 725 N N . ASN A 1 100 ? 6.707 24.936 0.001 1.00 50.28 100 ASN A N 1
ATOM 726 C CA . ASN A 1 100 ? 7.197 24.179 -1.143 1.00 50.28 100 ASN A CA 1
ATOM 727 C C . ASN A 1 100 ? 8.675 23.860 -0.912 1.00 50.28 100 ASN A C 1
ATOM 729 O O . ASN A 1 100 ? 9.448 24.796 -1.026 1.00 50.28 100 ASN A O 1
ATOM 733 N N . ASP A 1 101 ? 9.035 22.610 -0.618 1.00 40.19 101 ASP A N 1
ATOM 734 C CA . ASP A 1 101 ? 10.361 22.049 -0.895 1.00 40.19 101 ASP A CA 1
ATOM 735 C C . ASP A 1 101 ? 10.284 20.518 -0.861 1.00 40.19 101 ASP A C 1
ATOM 737 O O . ASP A 1 101 ? 9.924 19.894 0.138 1.00 40.19 101 ASP A O 1
ATOM 741 N N . GLY A 1 102 ? 10.557 19.925 -2.021 1.00 37.50 102 GLY A N 1
ATOM 742 C CA . GLY A 1 102 ? 10.547 18.490 -2.241 1.00 37.50 102 GLY A CA 1
ATOM 743 C C . GLY A 1 102 ? 11.688 17.760 -1.537 1.00 37.50 102 GLY A C 1
ATOM 744 O O . GLY A 1 102 ? 12.651 18.338 -1.037 1.00 37.50 102 GLY A O 1
ATOM 745 N N . PHE A 1 103 ? 11.567 16.435 -1.545 1.00 38.84 103 PHE A N 1
ATOM 746 C CA . PHE A 1 103 ? 12.615 15.504 -1.158 1.00 38.84 103 PHE A CA 1
ATOM 747 C C . PHE A 1 103 ? 13.897 15.769 -1.960 1.00 38.84 103 PHE A C 1
ATOM 749 O O . PHE A 1 103 ? 13.966 15.464 -3.147 1.00 38.84 103 PHE A O 1
ATOM 756 N N . GLY A 1 104 ? 14.925 16.297 -1.296 1.00 37.28 104 GLY A N 1
ATOM 757 C CA . GLY A 1 104 ? 16.274 16.378 -1.849 1.00 37.28 104 GLY A CA 1
ATOM 758 C C . GLY A 1 104 ? 16.994 17.662 -1.470 1.00 37.28 104 GLY A C 1
ATOM 759 O O . GLY A 1 104 ? 16.728 18.720 -2.025 1.00 37.28 104 GLY A O 1
ATOM 760 N N . GLY A 1 105 ? 17.970 17.560 -0.569 1.00 33.03 105 GLY A N 1
ATOM 761 C CA . GLY A 1 105 ? 18.930 18.641 -0.369 1.00 33.03 105 GLY A CA 1
ATOM 762 C C . GLY A 1 105 ? 19.430 18.736 1.056 1.00 33.03 105 GLY A C 1
ATOM 763 O O . GLY A 1 105 ? 18.912 19.506 1.857 1.00 33.03 105 GLY A O 1
ATOM 764 N N . GLY A 1 106 ? 20.488 17.986 1.365 1.00 44.56 106 GLY A N 1
ATOM 765 C CA . GLY A 1 106 ? 21.340 18.314 2.500 1.00 44.56 106 GLY A CA 1
ATOM 766 C C . GLY A 1 106 ? 21.893 19.728 2.3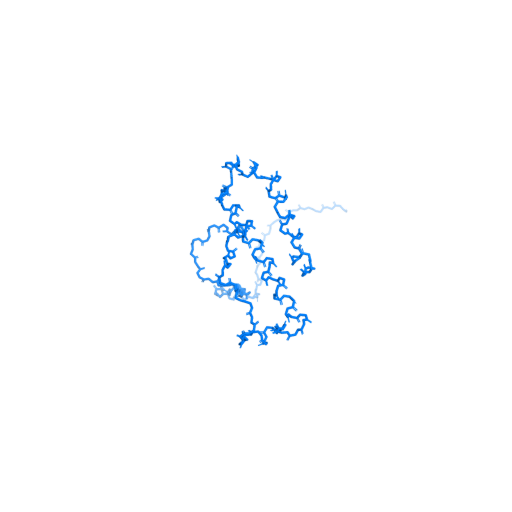21 1.00 44.56 106 GLY A C 1
ATOM 767 O O . GLY A 1 106 ? 22.785 19.949 1.508 1.00 44.56 106 GLY A O 1
ATOM 768 N N . GLY A 1 107 ? 21.348 20.678 3.075 1.00 33.41 107 GLY A N 1
ATOM 769 C CA . GLY A 1 107 ? 21.819 22.053 3.147 1.00 33.41 107 GLY A CA 1
ATOM 770 C C . GLY A 1 107 ? 22.290 22.355 4.561 1.00 33.41 107 GLY A C 1
ATOM 771 O O . GLY A 1 107 ? 21.486 22.665 5.435 1.00 33.41 107 GLY A O 1
ATOM 772 N N . MET A 1 108 ? 23.601 22.258 4.795 1.00 38.19 108 MET A N 1
ATOM 773 C CA . MET A 1 108 ? 24.239 22.902 5.945 1.00 38.19 108 MET A CA 1
ATOM 774 C C . MET A 1 108 ? 23.820 24.383 5.988 1.00 38.19 108 MET A C 1
ATOM 776 O O . MET A 1 108 ? 23.895 25.049 4.952 1.00 38.19 108 MET A O 1
ATOM 780 N N . PRO A 1 109 ? 23.430 24.940 7.148 1.00 38.41 109 PRO A N 1
ATOM 781 C CA . PRO A 1 109 ? 23.155 26.364 7.243 1.00 38.41 109 PRO A CA 1
ATOM 782 C C . PRO A 1 109 ? 24.449 27.153 7.009 1.00 38.41 109 PRO A C 1
ATOM 784 O O . PRO A 1 109 ? 25.418 27.046 7.764 1.00 38.41 109 PRO A O 1
ATOM 787 N N . SER A 1 110 ? 24.444 27.942 5.934 1.00 37.72 110 SER A N 1
ATOM 788 C CA . SER A 1 110 ? 25.485 28.908 5.598 1.00 37.72 110 SER A CA 1
ATOM 789 C C . SER A 1 110 ? 25.589 29.945 6.718 1.00 37.72 110 SER A C 1
ATOM 791 O O . SER A 1 110 ? 24.700 30.774 6.907 1.00 37.72 110 SER A O 1
ATOM 793 N N . ARG A 1 111 ? 26.662 29.863 7.507 1.00 40.03 111 ARG A N 1
ATOM 794 C CA . ARG A 1 111 ? 26.994 30.825 8.560 1.00 40.03 111 ARG A CA 1
ATOM 795 C C . ARG A 1 111 ? 27.820 31.948 7.933 1.00 40.03 111 ARG A C 1
ATOM 797 O O . ARG A 1 111 ? 29.046 31.905 7.962 1.00 40.03 111 ARG A O 1
ATOM 804 N N . GLY A 1 112 ? 27.134 32.903 7.311 1.00 31.69 112 GLY A N 1
ATOM 805 C CA . GLY A 1 112 ? 27.712 34.164 6.849 1.00 31.69 112 GLY A CA 1
ATOM 806 C C . GLY A 1 112 ? 27.517 35.263 7.893 1.00 31.69 112 GLY A C 1
ATOM 807 O O . GLY A 1 112 ? 26.424 35.402 8.430 1.00 31.69 112 GLY A O 1
ATOM 808 N N . ASP A 1 113 ? 28.588 36.012 8.144 1.00 40.62 113 ASP A N 1
ATOM 809 C CA . ASP A 1 113 ? 28.672 37.255 8.922 1.00 40.62 113 ASP A CA 1
ATOM 810 C C . ASP A 1 113 ? 28.620 37.155 10.449 1.00 40.62 113 ASP A C 1
ATOM 812 O O . ASP A 1 113 ? 27.693 37.652 11.079 1.00 40.62 113 ASP A O 1
ATOM 816 N N . GLN A 1 114 ? 29.696 36.635 11.058 1.00 36.59 114 GLN A N 1
ATOM 817 C CA . GLN A 1 114 ? 30.244 37.244 12.279 1.00 36.59 114 GLN A CA 1
ATOM 818 C C . GLN A 1 114 ? 31.776 37.276 12.223 1.00 36.59 114 GLN A C 1
ATOM 820 O O . GLN A 1 114 ? 32.433 36.298 11.872 1.00 36.59 114 GLN A O 1
ATOM 825 N N . GLU A 1 115 ? 32.293 38.462 12.516 1.00 34.34 115 GLU A N 1
ATOM 826 C CA . GLU A 1 115 ? 33.636 38.972 12.277 1.00 34.34 115 GLU A CA 1
ATOM 827 C C . GLU A 1 115 ? 34.777 38.088 12.800 1.00 34.34 115 GLU A C 1
ATOM 829 O O . GLU A 1 115 ? 34.734 37.497 13.881 1.00 34.34 115 GLU A O 1
ATOM 834 N N . THR A 1 116 ? 35.853 38.055 12.017 1.00 33.88 116 THR A N 1
ATOM 835 C CA . THR A 1 116 ? 37.142 37.464 12.366 1.00 33.88 116 THR A CA 1
ATOM 836 C C . THR A 1 116 ? 37.756 38.206 13.555 1.00 33.88 116 THR A C 1
ATOM 838 O O . THR A 1 116 ? 38.280 39.307 13.392 1.00 33.88 116 THR A O 1
ATOM 841 N N . MET A 1 117 ? 37.735 37.606 14.744 1.00 37.28 117 MET A N 1
ATOM 842 C CA . MET A 1 117 ? 38.499 38.113 15.887 1.00 37.28 117 MET A CA 1
ATOM 843 C C . MET A 1 117 ? 39.937 37.571 15.819 1.00 37.28 117 MET A C 1
ATOM 845 O O . MET A 1 117 ? 40.119 36.349 15.796 1.00 37.28 117 MET A O 1
ATOM 849 N N . PRO A 1 118 ? 40.967 38.436 15.756 1.00 35.12 118 PRO A N 1
ATOM 850 C CA . PRO A 1 118 ? 42.353 38.006 15.654 1.00 35.12 118 PRO A CA 1
ATOM 851 C C . PRO A 1 118 ? 42.869 37.452 16.986 1.00 35.12 118 PRO A C 1
ATOM 853 O O . PRO A 1 118 ? 42.627 37.989 18.066 1.00 35.12 118 PRO A O 1
ATOM 856 N N . PHE A 1 119 ? 43.604 36.352 16.873 1.00 30.72 119 PHE A N 1
ATOM 857 C CA . PHE A 1 119 ? 44.331 35.694 17.946 1.00 30.72 119 PHE A CA 1
ATOM 858 C C . PHE A 1 119 ? 45.554 36.525 18.368 1.00 30.72 119 PHE A C 1
ATOM 860 O O . PHE A 1 119 ? 46.453 36.748 17.559 1.00 30.72 119 PHE A O 1
ATOM 867 N N . GLY A 1 120 ? 45.601 36.892 19.654 1.00 32.44 120 GLY A N 1
ATOM 868 C CA . GLY A 1 120 ? 46.816 37.261 20.384 1.00 32.44 120 GLY A CA 1
ATOM 869 C C . GLY A 1 120 ? 46.936 38.736 20.770 1.00 32.44 120 GLY A C 1
ATOM 870 O O . GLY A 1 120 ? 47.211 39.559 19.915 1.00 32.44 120 GLY A O 1
ATOM 871 N N . GLU A 1 121 ? 46.821 39.037 22.069 1.00 28.22 121 GLU A N 1
ATOM 872 C CA . GLU A 1 121 ? 47.832 39.795 22.826 1.00 28.22 121 GLU A CA 1
ATOM 873 C C . GLU A 1 121 ? 47.545 39.692 24.334 1.00 28.22 121 GLU A C 1
ATOM 875 O O . GLU A 1 121 ? 46.404 39.787 24.787 1.00 28.22 121 GLU A O 1
ATOM 880 N N . ALA A 1 122 ? 48.597 39.438 25.108 1.00 39.16 122 ALA A N 1
ATOM 881 C CA . ALA A 1 122 ? 48.566 39.313 26.555 1.00 39.16 122 ALA A CA 1
ATOM 882 C C . ALA A 1 122 ? 48.477 40.690 27.225 1.00 39.16 122 ALA A C 1
ATOM 884 O O . ALA A 1 122 ? 49.316 41.544 26.962 1.00 39.16 122 ALA A O 1
ATOM 885 N N . THR A 1 123 ? 47.555 40.871 28.173 1.00 32.44 123 THR A N 1
ATOM 886 C CA . THR A 1 123 ? 47.699 41.880 29.233 1.00 32.44 123 THR A CA 1
ATOM 887 C C . THR A 1 123 ? 47.169 41.340 30.566 1.00 32.44 123 THR A C 1
ATOM 889 O O . THR A 1 123 ? 46.417 40.371 30.630 1.00 32.44 123 THR A O 1
ATOM 892 N N . SER A 1 124 ? 47.691 41.907 31.643 1.00 34.47 124 SER A N 1
ATOM 893 C CA . SER A 1 124 ? 48.015 41.275 32.919 1.00 34.47 124 SER A CA 1
ATOM 894 C C . SER A 1 124 ? 47.136 41.703 34.108 1.00 34.47 124 SER A C 1
ATOM 896 O O . SER A 1 124 ? 46.988 42.901 34.313 1.00 34.47 124 SER A O 1
ATOM 898 N N . ALA A 1 125 ? 46.768 40.713 34.948 1.00 34.53 125 ALA A N 1
ATOM 899 C CA . ALA A 1 125 ? 46.656 40.707 36.434 1.00 34.53 125 ALA A CA 1
ATOM 900 C C . ALA A 1 125 ? 45.612 41.634 37.139 1.00 34.53 125 ALA A C 1
ATOM 902 O O . ALA A 1 125 ? 45.086 42.522 36.474 1.00 34.53 125 ALA A O 1
ATOM 903 N N . PRO A 1 126 ? 45.322 41.516 38.474 1.00 42.84 126 PRO A N 1
ATOM 904 C CA . PRO A 1 126 ? 45.854 40.598 39.517 1.00 42.84 126 PRO A CA 1
ATOM 905 C C . PRO A 1 126 ? 44.847 40.011 40.569 1.00 42.84 126 PRO A C 1
ATOM 907 O O . PRO A 1 126 ? 43.758 40.540 40.759 1.00 42.84 126 PRO A O 1
ATOM 910 N N . GLY A 1 127 ? 45.325 39.013 41.348 1.00 31.81 127 GLY A N 1
ATOM 911 C CA . GLY A 1 127 ? 44.983 38.700 42.768 1.00 31.81 127 GLY A CA 1
ATOM 912 C C . GLY A 1 127 ? 43.672 37.935 43.038 1.00 31.81 127 GLY A C 1
ATOM 913 O O . GLY A 1 127 ? 42.669 38.234 42.412 1.00 31.81 127 GLY A O 1
ATOM 914 N N . SER A 1 128 ? 43.549 36.943 43.933 1.00 43.59 128 SER A N 1
ATOM 915 C CA . SER A 1 128 ? 44.269 36.517 45.161 1.00 43.59 128 SER A CA 1
ATOM 916 C C . SER A 1 128 ? 44.090 34.988 45.352 1.00 43.59 128 SER A C 1
ATOM 918 O O . SER A 1 128 ? 43.021 34.479 45.024 1.00 43.59 128 SER A O 1
ATOM 920 N N . ASP A 1 129 ? 45.137 34.205 45.656 1.00 39.88 129 ASP A N 1
ATOM 921 C CA . ASP A 1 129 ? 45.530 33.708 47.008 1.00 39.88 129 ASP A CA 1
ATOM 922 C C . ASP A 1 129 ? 44.377 32.975 47.733 1.00 39.88 129 ASP A C 1
ATOM 924 O O . ASP A 1 129 ? 43.291 33.531 47.853 1.00 39.88 129 ASP A O 1
ATOM 928 N N . ASP A 1 130 ? 44.445 31.737 48.228 1.00 40.28 130 ASP A N 1
ATOM 929 C CA . ASP A 1 130 ? 45.507 30.995 48.927 1.00 40.28 130 ASP A CA 1
ATOM 930 C C . ASP A 1 130 ? 44.920 29.559 49.117 1.00 40.28 130 ASP A C 1
ATOM 932 O O . ASP A 1 130 ? 43.725 29.429 49.394 1.00 40.28 130 ASP A O 1
ATOM 936 N N . SER A 1 131 ? 45.584 28.410 48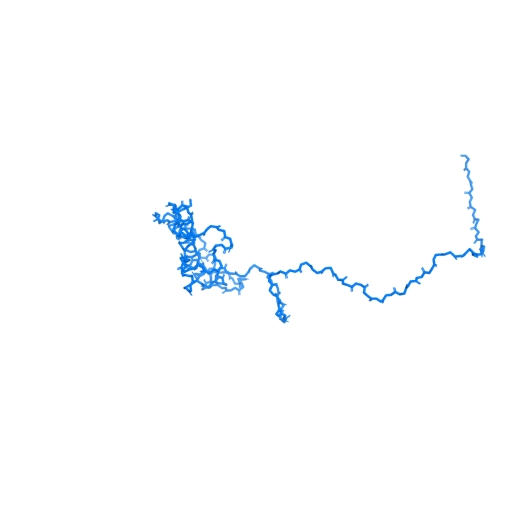.947 1.00 43.12 131 SER A N 1
ATOM 937 C CA . SER A 1 131 ? 46.356 27.731 50.006 1.00 43.12 131 SER A CA 1
ATOM 938 C C . SER A 1 131 ? 46.823 26.350 49.495 1.00 43.12 131 SER A C 1
ATOM 940 O O . SER A 1 131 ? 46.015 25.569 48.983 1.00 43.12 131 SER A O 1
ATOM 942 N N . GLN A 1 132 ? 48.108 26.030 49.677 1.00 42.97 132 GLN A N 1
ATOM 943 C CA . GLN A 1 132 ? 48.707 24.685 49.547 1.00 42.97 132 GLN A CA 1
ATOM 944 C C . GLN A 1 132 ? 48.519 23.863 50.841 1.00 42.97 132 GLN A C 1
ATOM 946 O O . GLN A 1 132 ? 48.220 24.438 51.883 1.00 42.97 132 GLN A O 1
ATOM 951 N N . ASN A 1 133 ? 48.625 22.527 50.869 1.00 36.69 133 ASN A N 1
ATOM 952 C CA . ASN A 1 133 ? 49.837 21.663 50.978 1.00 36.69 133 ASN A CA 1
ATOM 953 C C . ASN A 1 133 ? 49.368 20.357 51.721 1.00 36.69 133 ASN A C 1
ATOM 955 O O . ASN A 1 133 ? 48.233 20.396 52.214 1.00 36.69 133 ASN A O 1
ATOM 959 N N . PRO A 1 134 ? 50.129 19.253 51.955 1.00 59.16 134 PRO A N 1
ATOM 960 C CA . PRO A 1 134 ? 51.533 18.914 51.669 1.00 59.16 134 PRO A CA 1
ATOM 961 C C . PRO A 1 134 ? 51.792 17.702 50.759 1.00 59.16 134 PRO A C 1
ATOM 963 O O . PRO A 1 134 ? 50.855 16.918 50.493 1.00 59.16 134 PRO A O 1
#

Secondary structure (DSSP, 8-state):
-HHHHHTSHHHHHHHHHHHHHHHHHHT-TT-SSHHHHHHHHHHHHHHHHHHHHHHHHHHHHTSS--SHHHHTT-TTS---TT--GGGG---------S----S-------------PPP---------------

Solvent-accessible surface area (backbone atoms only — not comparable to full-atom values): 8982 Å² total; per-residue (Å²): 107,47,68,48,45,76,68,43,56,46,54,55,48,51,51,54,53,49,62,73,44,42,69,60,49,66,68,42,88,80,55,89,73,46,48,67,46,51,56,49,17,55,54,42,48,49,51,49,49,49,55,47,30,53,49,51,49,27,38,74,77,63,72,18,68,83,47,73,79,60,46,75,84,44,89,59,64,78,89,54,87,91,60,60,73,69,45,66,53,77,85,81,75,69,89,70,87,78,76,96,74,74,98,78,75,94,70,81,83,82,87,76,90,79,82,88,79,82,88,84,82,92,83,82,87,83,92,79,91,86,85,89,87,133

Foldseek 3Di:
DLCCLVVCVVVVVLVVVCVVCLVVQQPDPPDPPGNVLVVLLSVLVSLVVNLVSVQVVCCVVVQHPDDPVRNVPDPSHGDPVVHDPCSVDDDPPPDPPDDDDDPDDDDDPPDPDDDDDDDDDDDDDDDDDDDDDD

Radius of gyration: 29.5 Å; Cα contacts (8 Å, |Δi|>4): 65; chains: 1; bounding box: 66×58×74 Å